Protein AF-A0A7S2EV61-F1 (afdb_monomer)

Mean predicted aligned error: 3.62 Å

Organism: Trieres chinensis (NCBI:txid1514140)

Sequence (141 aa):
EGEAEYVRGRTEAWATAVEDLARVADRSPQAAYAALQKSLQQEWQFLQRVTPGVGDAFAAVEEAIRGKFLPALFGEDEVDHHRGALAQLPVRSAGLALPDPTQTAQPNWVASTVVTGHLVGALRGRHPYTRGDHMATMSGG

Nearest PDB structures (foldseek):
  5cxg-assembly1_B  TM=2.759E-01  e=8.693E+00  Mycobacterium tuberculosis H37Rv

Solvent-accessible surface area (backbone atoms only — not comparable to full-atom values): 7317 Å² total; per-residue (Å²): 112,70,66,67,53,49,52,44,54,51,30,52,52,49,17,54,51,37,42,53,34,17,65,41,10,72,83,36,34,69,59,27,50,46,46,44,59,68,42,57,49,49,58,49,52,51,52,19,35,77,39,79,88,51,19,76,60,24,48,59,35,38,45,24,40,57,75,38,22,49,10,27,53,72,73,40,94,67,62,55,72,67,61,54,55,39,33,31,32,48,57,95,70,80,21,65,49,57,56,57,50,40,72,46,18,57,58,38,21,51,42,43,50,44,45,44,40,56,60,54,34,26,79,69,68,74,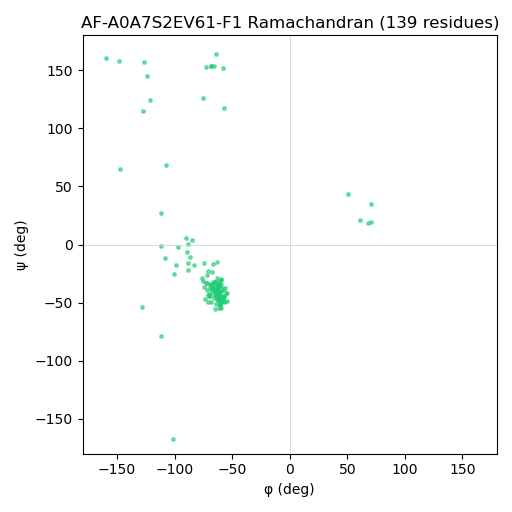44,82,81,51,71,68,62,40,51,55,39,45,71,73,80

Secondary structure (DSSP, 8-state):
-HHHHHHHHHHHHHHHHHHHHHHHHTT-HHHHHHHIIIIIHHHHHHHHHHSTT-GGGGHHHHHHIIIIIHHHHHTSS---HHHHHHHHS-GGGTS-----HHHHHHHHHHHHHHHHHHHHHHHTTSS---HHHHHHHHHT-

Structure (mmCIF, N/CA/C/O backbone):
data_AF-A0A7S2EV61-F1
#
_entry.id   AF-A0A7S2EV61-F1
#
loop_
_atom_site.group_PDB
_atom_site.id
_atom_site.type_symbol
_atom_site.label_atom_id
_atom_site.label_alt_id
_atom_site.label_comp_id
_atom_site.label_asym_id
_atom_site.label_entity_id
_atom_site.label_seq_id
_atom_site.pdbx_PDB_ins_code
_atom_site.Cartn_x
_atom_site.Cartn_y
_atom_site.Cartn_z
_atom_site.occupancy
_atom_site.B_iso_or_equiv
_atom_site.auth_seq_id
_atom_site.auth_comp_id
_atom_site.auth_asym_id
_atom_site.auth_atom_id
_atom_site.pdbx_PDB_model_num
ATOM 1 N N . GLU A 1 1 ? -6.897 -13.659 -18.691 1.00 55.91 1 GLU A N 1
ATOM 2 C CA . GLU A 1 1 ? -7.814 -13.875 -17.550 1.00 55.91 1 GLU A CA 1
ATOM 3 C C . GLU A 1 1 ? -7.083 -14.072 -16.222 1.00 55.91 1 GLU A C 1
ATOM 5 O O . GLU A 1 1 ? -7.426 -13.368 -15.285 1.00 55.91 1 GLU A O 1
ATOM 10 N N . GLY A 1 2 ? -6.024 -14.892 -16.141 1.00 88.88 2 GLY A N 1
ATOM 11 C CA . GLY A 1 2 ? -5.351 -15.181 -14.859 1.00 88.88 2 GLY A CA 1
ATOM 12 C C . GLY A 1 2 ? -4.748 -13.989 -14.093 1.00 88.88 2 GLY A C 1
ATOM 13 O O . GLY A 1 2 ? -4.785 -13.988 -12.870 1.00 88.88 2 GLY A O 1
ATOM 14 N N . GLU A 1 3 ? -4.229 -12.957 -14.769 1.00 90.31 3 GLU A N 1
ATOM 15 C CA . GLU A 1 3 ? -3.625 -11.795 -14.086 1.00 90.31 3 GLU A CA 1
ATOM 16 C C . GLU A 1 3 ? -4.662 -10.947 -13.338 1.00 90.31 3 GLU A C 1
ATOM 18 O O . GLU A 1 3 ? -4.494 -10.670 -12.154 1.00 90.31 3 GLU A O 1
ATOM 23 N N . ALA A 1 4 ? -5.761 -10.578 -14.001 1.00 92.56 4 ALA A N 1
ATOM 24 C CA . ALA A 1 4 ? -6.819 -9.771 -13.392 1.00 92.56 4 ALA A CA 1
ATOM 25 C C . ALA A 1 4 ? -7.501 -10.509 -12.228 1.00 92.56 4 ALA A C 1
ATOM 27 O O . ALA A 1 4 ? -7.798 -9.910 -11.197 1.00 92.56 4 ALA A O 1
ATOM 28 N N . GLU A 1 5 ? -7.713 -11.819 -12.375 1.00 95.75 5 GLU A N 1
ATOM 29 C CA . GLU A 1 5 ? -8.236 -12.669 -11.305 1.00 95.75 5 GLU A CA 1
ATOM 30 C C . GLU A 1 5 ? -7.268 -12.765 -10.120 1.00 95.75 5 GLU A C 1
ATOM 32 O O . GLU A 1 5 ? -7.692 -12.621 -8.974 1.00 95.75 5 GLU A O 1
ATOM 37 N N . TYR A 1 6 ? -5.970 -12.934 -10.385 1.00 96.62 6 TYR A N 1
ATOM 38 C CA . TYR A 1 6 ? -4.941 -12.946 -9.348 1.00 96.62 6 TYR A CA 1
ATOM 39 C C . TYR A 1 6 ? -4.879 -11.617 -8.586 1.00 96.62 6 TYR A C 1
ATOM 41 O O . TYR A 1 6 ? -4.876 -11.619 -7.355 1.00 96.62 6 TYR A O 1
ATOM 49 N N . VAL A 1 7 ? -4.858 -10.484 -9.299 1.00 97.50 7 VAL A N 1
ATOM 50 C CA . VAL A 1 7 ? -4.829 -9.147 -8.685 1.00 97.50 7 VAL A CA 1
ATOM 51 C C . VAL A 1 7 ? -6.047 -8.954 -7.791 1.00 97.50 7 VAL A C 1
ATOM 53 O O . VAL A 1 7 ? -5.879 -8.588 -6.632 1.00 97.50 7 VAL A O 1
ATOM 56 N N . ARG A 1 8 ? -7.247 -9.275 -8.289 1.00 96.88 8 ARG A N 1
ATOM 57 C CA . ARG A 1 8 ? -8.486 -9.193 -7.508 1.00 96.88 8 ARG A CA 1
ATOM 58 C C . ARG A 1 8 ? -8.425 -10.055 -6.244 1.00 96.88 8 ARG A C 1
ATOM 60 O O . ARG A 1 8 ? -8.683 -9.554 -5.158 1.00 96.88 8 ARG A O 1
ATOM 67 N N . GLY A 1 9 ? -8.015 -11.319 -6.359 1.00 97.94 9 GLY A N 1
ATOM 68 C CA . GLY A 1 9 ? -7.910 -12.207 -5.197 1.00 97.94 9 GLY A CA 1
ATOM 69 C C . GLY A 1 9 ? -6.902 -11.710 -4.153 1.00 97.94 9 GLY A C 1
ATOM 70 O O . GLY A 1 9 ? -7.129 -11.842 -2.950 1.00 97.94 9 GLY A O 1
ATOM 71 N N . ARG A 1 10 ? -5.795 -11.088 -4.586 1.00 98.25 10 ARG A N 1
ATOM 72 C CA . ARG A 1 10 ? -4.824 -10.466 -3.672 1.00 98.25 10 ARG A CA 1
ATOM 73 C C . ARG A 1 10 ? -5.392 -9.228 -2.982 1.00 98.25 10 ARG A C 1
ATOM 75 O O . ARG A 1 10 ? -5.197 -9.090 -1.777 1.00 98.25 10 ARG A O 1
ATOM 82 N N . THR A 1 11 ? -6.074 -8.342 -3.709 1.00 98.31 11 THR A N 1
ATOM 83 C CA . THR A 1 11 ? -6.634 -7.118 -3.119 1.00 98.31 11 THR A CA 1
ATOM 84 C C . THR A 1 11 ? -7.794 -7.403 -2.174 1.00 98.31 11 THR A C 1
ATOM 86 O O . THR A 1 11 ? -7.852 -6.790 -1.111 1.00 98.31 11 THR A O 1
ATOM 89 N N . GLU A 1 12 ? -8.633 -8.393 -2.474 1.00 98.50 12 GLU A N 1
ATOM 90 C CA . GLU A 1 12 ? -9.659 -8.898 -1.552 1.00 98.50 12 GLU A CA 1
ATOM 91 C C . GLU A 1 12 ? -9.032 -9.454 -0.263 1.00 98.50 12 GLU A C 1
ATOM 93 O O . GLU A 1 12 ? -9.427 -9.065 0.836 1.00 98.50 12 GLU A O 1
ATOM 98 N N . ALA A 1 13 ? -7.994 -10.292 -0.378 1.00 98.62 13 ALA A N 1
ATOM 99 C CA . ALA A 1 13 ? -7.303 -10.846 0.787 1.00 98.62 13 ALA A CA 1
ATOM 100 C C . ALA A 1 13 ? -6.651 -9.760 1.661 1.00 98.62 13 ALA A C 1
ATOM 102 O O . ALA A 1 13 ? -6.711 -9.831 2.889 1.00 98.62 13 ALA A O 1
ATOM 103 N N . TRP A 1 14 ? -6.045 -8.737 1.050 1.00 98.69 14 TRP A N 1
ATOM 104 C CA . TRP A 1 14 ? -5.492 -7.610 1.802 1.00 98.69 14 TRP A CA 1
ATOM 105 C C . TRP A 1 14 ? -6.578 -6.758 2.455 1.00 98.69 14 TRP A C 1
ATOM 107 O O . TRP A 1 14 ? -6.376 -6.342 3.589 1.00 98.69 14 TRP A O 1
ATOM 117 N N . ALA A 1 15 ? -7.724 -6.533 1.805 1.00 98.81 15 ALA A N 1
ATOM 118 C CA . ALA A 1 15 ? -8.840 -5.814 2.417 1.00 98.81 15 ALA A CA 1
ATOM 119 C C . ALA A 1 15 ? -9.334 -6.538 3.682 1.00 98.81 15 ALA A C 1
ATOM 121 O O . ALA A 1 15 ? -9.427 -5.925 4.744 1.00 98.81 15 ALA A O 1
ATOM 122 N N . THR A 1 16 ? -9.519 -7.863 3.616 1.00 98.75 16 THR A N 1
ATOM 123 C CA . THR A 1 16 ? -9.849 -8.677 4.800 1.00 98.75 16 THR A CA 1
ATOM 124 C C . THR A 1 16 ? -8.766 -8.592 5.878 1.00 98.75 16 THR A C 1
ATOM 126 O O . THR A 1 16 ? -9.077 -8.390 7.050 1.00 98.75 16 THR A O 1
ATOM 129 N N . ALA A 1 17 ? -7.487 -8.678 5.505 1.00 98.69 17 ALA A N 1
ATOM 130 C CA . ALA A 1 17 ? -6.391 -8.568 6.466 1.00 98.69 17 ALA A CA 1
ATOM 131 C C . ALA A 1 17 ? -6.334 -7.185 7.144 1.00 98.69 17 ALA A C 1
ATOM 133 O O . ALA A 1 17 ? -6.013 -7.096 8.328 1.00 98.69 17 ALA A O 1
ATOM 134 N N . VAL A 1 18 ? -6.667 -6.104 6.430 1.00 98.81 18 VAL A N 1
ATOM 135 C CA . VAL A 1 18 ? -6.787 -4.755 7.007 1.00 98.81 18 VAL A CA 1
ATOM 136 C C . VAL A 1 18 ? -7.911 -4.704 8.043 1.00 98.81 18 VAL A C 1
ATOM 138 O O . VAL A 1 18 ? -7.713 -4.144 9.122 1.00 98.81 18 VAL A O 1
ATOM 141 N N . GLU A 1 19 ? -9.063 -5.315 7.764 1.00 98.69 19 GLU A N 1
ATOM 142 C CA . GLU A 1 19 ? -10.158 -5.415 8.738 1.00 98.69 19 GLU A CA 1
ATOM 143 C C . GLU A 1 19 ? -9.763 -6.229 9.977 1.00 98.69 19 GLU A C 1
ATOM 145 O O . GLU A 1 19 ? -10.089 -5.850 11.104 1.00 98.69 19 GLU A O 1
ATOM 150 N N . ASP A 1 20 ? -9.022 -7.323 9.801 1.00 98.62 20 ASP A N 1
ATOM 151 C CA . ASP A 1 20 ? -8.504 -8.106 10.923 1.00 98.62 20 ASP A CA 1
ATOM 152 C C . ASP A 1 20 ? -7.516 -7.286 11.767 1.00 98.62 20 ASP A C 1
ATOM 154 O O . ASP A 1 20 ? -7.591 -7.300 12.999 1.00 98.62 20 ASP A O 1
ATOM 158 N N . LEU A 1 21 ? -6.638 -6.500 11.132 1.00 98.62 21 LEU A N 1
ATOM 159 C CA . LEU A 1 21 ? -5.756 -5.570 11.838 1.00 98.62 21 LEU A CA 1
ATOM 160 C C . LEU A 1 21 ? -6.531 -4.457 12.555 1.00 98.62 21 LEU A C 1
ATOM 162 O O . LEU A 1 21 ? -6.108 -4.039 13.632 1.00 98.62 21 LEU A O 1
ATOM 166 N N . ALA A 1 22 ? -7.676 -4.018 12.028 1.00 98.38 22 ALA A N 1
ATOM 167 C CA . ALA A 1 22 ? -8.544 -3.064 12.717 1.00 98.38 22 ALA A CA 1
ATOM 168 C C . ALA A 1 22 ? -9.049 -3.640 14.051 1.00 98.38 22 ALA A C 1
ATOM 170 O O . ALA A 1 22 ? -9.015 -2.960 15.072 1.00 98.38 22 ALA A O 1
ATOM 171 N N . ARG A 1 23 ? -9.414 -4.930 14.093 1.00 98.19 23 ARG A N 1
ATOM 172 C CA . ARG A 1 23 ? -9.807 -5.603 15.349 1.00 98.19 23 ARG A CA 1
ATOM 173 C C . ARG A 1 23 ? -8.652 -5.706 16.348 1.00 98.19 23 ARG A C 1
ATOM 175 O O . ARG A 1 23 ? -8.876 -5.669 17.554 1.00 98.19 23 ARG A O 1
ATOM 182 N N . VAL A 1 24 ? -7.416 -5.845 15.864 1.00 98.19 24 VAL A N 1
ATOM 183 C CA . VAL A 1 24 ? -6.212 -5.849 16.716 1.00 98.19 24 VAL A CA 1
ATOM 184 C C . VAL A 1 24 ? -5.919 -4.454 17.271 1.00 98.19 24 VAL A C 1
ATOM 186 O O . VAL A 1 24 ? -5.422 -4.337 18.395 1.00 98.19 24 VAL A O 1
ATOM 189 N N . ALA A 1 25 ? -6.234 -3.402 16.510 1.00 97.81 25 ALA A N 1
ATOM 190 C CA . ALA A 1 25 ? -5.917 -2.025 16.866 1.00 97.81 25 ALA A CA 1
ATOM 191 C C . ALA A 1 25 ? -6.557 -1.577 18.192 1.00 97.81 25 ALA A C 1
ATOM 193 O O . ALA A 1 25 ? -5.916 -0.833 18.924 1.00 97.81 25 ALA A O 1
ATOM 194 N N . ASP A 1 26 ? -7.723 -2.122 18.557 1.00 92.06 26 ASP A N 1
ATOM 195 C CA . ASP A 1 26 ? -8.403 -1.869 19.840 1.00 92.06 26 ASP A CA 1
ATOM 196 C C . ASP A 1 26 ? -7.507 -2.164 21.061 1.00 92.06 26 ASP A C 1
ATOM 198 O O . ASP A 1 26 ? -7.434 -1.400 22.021 1.00 92.06 26 ASP A O 1
ATOM 202 N N . ARG A 1 27 ? -6.748 -3.266 21.012 1.00 96.19 27 ARG A N 1
ATOM 203 C CA . ARG A 1 27 ? -5.879 -3.696 22.125 1.00 96.19 27 ARG A CA 1
ATOM 204 C C . ARG A 1 27 ? -4.416 -3.349 21.920 1.00 96.19 27 ARG A C 1
ATOM 206 O O . ARG A 1 27 ? -3.635 -3.331 22.870 1.00 96.19 27 ARG A O 1
ATOM 213 N N . SER A 1 28 ? -3.989 -3.204 20.673 1.00 97.75 28 SER A N 1
ATOM 214 C CA . SER A 1 28 ? -2.579 -3.063 20.313 1.00 97.75 28 SER A CA 1
ATOM 215 C C . SER A 1 28 ? -2.425 -2.169 19.079 1.00 97.75 28 SER A C 1
ATOM 217 O O . SER A 1 28 ? -1.942 -2.631 18.041 1.00 97.75 28 SER A O 1
ATOM 219 N N . PRO A 1 29 ? -2.784 -0.874 19.185 1.00 97.50 29 PRO A N 1
ATOM 220 C CA . PRO A 1 29 ? -2.854 0.038 18.040 1.00 97.50 29 PRO A CA 1
ATOM 221 C C . PRO A 1 29 ? -1.506 0.182 17.327 1.00 97.50 29 PRO A C 1
ATOM 223 O O . PRO A 1 29 ? -1.431 0.134 16.103 1.00 97.50 29 PRO A O 1
ATOM 226 N N . GLN A 1 30 ? -0.408 0.256 18.084 1.00 97.56 30 GLN A N 1
ATOM 227 C CA . GLN A 1 30 ? 0.939 0.352 17.512 1.00 97.56 30 GLN A CA 1
ATOM 228 C C . GLN A 1 30 ? 1.362 -0.915 16.756 1.00 97.56 30 GLN A C 1
ATOM 230 O O . GLN A 1 30 ? 2.009 -0.820 15.715 1.00 97.56 30 GLN A O 1
ATOM 235 N N . ALA A 1 31 ? 0.983 -2.099 17.248 1.00 98.25 31 ALA A N 1
ATOM 236 C CA . ALA A 1 31 ? 1.290 -3.357 16.570 1.00 98.25 31 ALA A CA 1
ATOM 237 C C . ALA A 1 31 ? 0.477 -3.498 15.276 1.00 98.25 31 ALA A C 1
ATOM 239 O O . ALA A 1 31 ? 1.034 -3.866 14.245 1.00 98.25 31 ALA A O 1
ATOM 240 N N . ALA A 1 32 ? -0.810 -3.140 15.315 1.00 98.56 32 ALA A N 1
ATOM 241 C CA . ALA A 1 32 ? -1.680 -3.130 14.143 1.00 98.56 32 ALA A CA 1
ATOM 242 C C . ALA A 1 32 ? -1.179 -2.146 13.070 1.00 98.56 32 ALA A C 1
ATOM 244 O O . ALA A 1 32 ? -1.052 -2.512 11.902 1.00 98.56 32 ALA A O 1
ATOM 245 N N . TYR A 1 33 ? -0.799 -0.929 13.477 1.00 98.31 33 TYR A N 1
ATOM 246 C CA . TYR A 1 33 ? -0.173 0.068 12.604 1.00 98.31 33 TYR A CA 1
ATOM 247 C C . TYR A 1 33 ? 1.122 -0.443 11.965 1.00 98.31 33 TYR A C 1
ATOM 249 O O . TYR A 1 33 ? 1.287 -0.360 10.746 1.00 98.31 33 TYR A O 1
ATOM 257 N N . ALA A 1 34 ? 2.024 -1.024 12.760 1.00 98.06 34 ALA A N 1
ATOM 258 C CA . ALA A 1 34 ? 3.265 -1.586 12.242 1.00 98.06 34 ALA A CA 1
ATOM 259 C C . ALA A 1 34 ? 3.006 -2.739 11.259 1.00 98.06 34 ALA A C 1
ATOM 261 O O . ALA A 1 34 ? 3.644 -2.787 10.209 1.00 98.06 34 ALA A O 1
ATOM 262 N N . ALA A 1 35 ? 2.057 -3.633 11.554 1.00 98.38 35 ALA A N 1
ATOM 263 C CA . ALA A 1 35 ? 1.692 -4.739 10.671 1.00 98.38 35 ALA A CA 1
ATOM 264 C C . ALA A 1 35 ? 1.141 -4.242 9.325 1.00 98.38 35 ALA A C 1
ATOM 266 O O . ALA A 1 35 ? 1.575 -4.715 8.272 1.00 98.38 35 ALA A O 1
ATOM 267 N N . LEU A 1 36 ? 0.263 -3.235 9.342 1.00 98.31 36 LEU A N 1
ATOM 268 C CA . LEU A 1 36 ? -0.258 -2.620 8.124 1.00 98.31 36 LEU A CA 1
ATOM 269 C C . LEU A 1 36 ? 0.871 -1.992 7.295 1.00 98.31 36 LEU A C 1
ATOM 271 O O . LEU A 1 36 ? 1.060 -2.328 6.126 1.00 98.31 36 LEU A O 1
ATOM 275 N N . GLN A 1 37 ? 1.656 -1.109 7.914 1.00 97.06 37 GLN A N 1
ATOM 276 C CA . GLN A 1 37 ? 2.635 -0.276 7.216 1.00 97.06 37 GLN A CA 1
ATOM 277 C C . GLN A 1 37 ? 3.887 -1.051 6.766 1.00 97.06 37 GLN A C 1
ATOM 279 O O . GLN A 1 37 ? 4.484 -0.753 5.724 1.00 97.06 37 GLN A O 1
ATOM 284 N N . LYS A 1 38 ? 4.345 -2.014 7.576 1.00 96.38 38 LYS A N 1
ATOM 285 C CA . LYS A 1 38 ? 5.603 -2.744 7.352 1.00 96.38 38 LYS A CA 1
ATOM 286 C C . LYS A 1 38 ? 5.414 -4.105 6.687 1.00 96.38 38 LYS A C 1
ATOM 288 O O . LYS A 1 38 ? 6.393 -4.605 6.144 1.00 96.38 38 LYS A O 1
ATOM 293 N N . SER A 1 39 ? 4.204 -4.672 6.691 1.00 97.88 39 SER A N 1
ATOM 294 C CA . SER A 1 39 ? 3.901 -5.940 6.014 1.00 97.88 39 SER A CA 1
ATOM 295 C C . SER A 1 39 ? 2.976 -5.718 4.824 1.00 97.88 39 SER A C 1
ATOM 297 O O . SER A 1 39 ? 3.461 -5.643 3.696 1.00 97.88 39 SER A O 1
ATOM 299 N N . LEU A 1 40 ? 1.670 -5.542 5.059 1.00 98.25 40 LEU A N 1
ATOM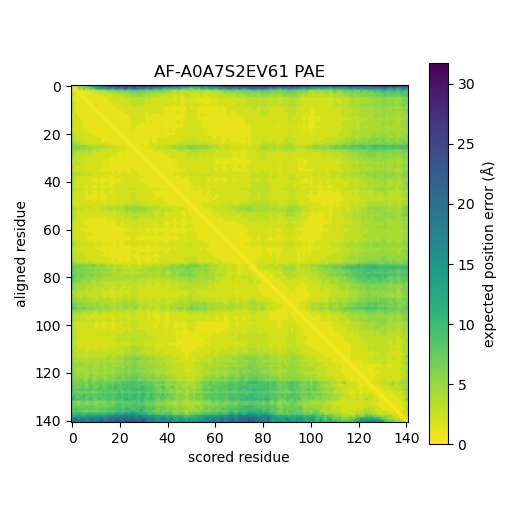 300 C CA . LEU A 1 40 ? 0.667 -5.544 3.986 1.00 98.25 40 LEU A CA 1
ATOM 301 C C . LEU A 1 40 ? 0.969 -4.476 2.928 1.00 98.25 40 LEU A C 1
ATOM 303 O O . LEU A 1 40 ? 0.996 -4.767 1.731 1.00 98.25 40 LEU A O 1
ATOM 307 N N . GLN A 1 41 ? 1.329 -3.269 3.377 1.00 98.06 41 GLN A N 1
ATOM 308 C CA . GLN A 1 41 ? 1.698 -2.179 2.484 1.00 98.06 41 GLN A CA 1
ATOM 309 C C . GLN A 1 41 ? 2.920 -2.479 1.619 1.00 98.06 41 GLN A C 1
ATOM 311 O O . GLN A 1 41 ? 2.962 -2.074 0.459 1.00 98.06 41 GLN A O 1
ATOM 316 N N . GLN A 1 42 ? 3.904 -3.214 2.132 1.00 97.62 42 GLN A N 1
ATOM 317 C CA . GLN A 1 42 ? 5.077 -3.587 1.341 1.00 97.62 42 GLN A CA 1
ATOM 318 C C . GLN A 1 42 ? 4.729 -4.644 0.290 1.00 97.62 42 GLN A C 1
ATOM 320 O O . GLN A 1 42 ? 5.187 -4.550 -0.852 1.00 97.62 42 GLN A O 1
ATOM 325 N N . GLU A 1 43 ? 3.876 -5.607 0.646 1.00 97.94 43 GLU A N 1
ATOM 326 C CA . GLU A 1 43 ? 3.416 -6.646 -0.275 1.00 97.94 43 GLU A CA 1
ATOM 327 C C . GLU A 1 43 ? 2.637 -6.064 -1.457 1.00 97.94 43 GLU A C 1
ATOM 329 O O . GLU A 1 43 ? 2.916 -6.406 -2.609 1.00 97.94 43 GLU A O 1
ATOM 334 N N . TRP A 1 44 ? 1.679 -5.165 -1.214 1.00 97.56 44 TRP A N 1
ATOM 335 C CA . TRP A 1 44 ? 0.923 -4.605 -2.330 1.00 97.56 44 TRP A CA 1
ATOM 336 C C . TRP A 1 44 ? 1.695 -3.568 -3.130 1.00 97.56 44 TRP A C 1
ATOM 338 O O . TRP A 1 44 ? 1.523 -3.496 -4.345 1.00 97.56 44 TRP A O 1
ATOM 348 N N . GLN A 1 45 ? 2.600 -2.808 -2.506 1.00 97.75 45 GLN A N 1
ATOM 349 C CA . GLN A 1 45 ? 3.485 -1.918 -3.257 1.00 97.75 45 GLN A CA 1
ATOM 350 C C . GLN A 1 45 ? 4.380 -2.702 -4.217 1.00 97.75 45 GLN A C 1
ATOM 352 O O . GLN A 1 45 ? 4.678 -2.215 -5.305 1.00 97.75 45 GLN A O 1
ATOM 357 N N . PHE A 1 46 ? 4.798 -3.919 -3.855 1.00 97.62 46 PHE A N 1
ATOM 358 C CA . PHE A 1 46 ? 5.480 -4.799 -4.800 1.00 97.62 46 PHE A CA 1
ATOM 359 C C . PHE A 1 46 ? 4.589 -5.108 -6.010 1.00 97.62 46 PHE A C 1
ATOM 361 O O . PHE A 1 46 ? 5.026 -4.894 -7.139 1.00 97.62 46 PHE A O 1
ATOM 368 N N . LEU A 1 47 ? 3.335 -5.526 -5.789 1.00 98.00 47 LEU A N 1
ATOM 369 C CA . LEU A 1 47 ? 2.394 -5.819 -6.878 1.00 98.00 47 LEU A CA 1
ATOM 370 C C . LEU A 1 47 ? 2.185 -4.607 -7.800 1.00 98.00 47 LEU A C 1
ATOM 372 O O . LEU A 1 47 ? 2.243 -4.741 -9.022 1.00 98.00 47 LEU A O 1
ATOM 376 N N . GLN A 1 48 ? 2.010 -3.422 -7.215 1.00 98.12 48 GLN A N 1
ATOM 377 C CA . GLN A 1 48 ? 1.866 -2.161 -7.945 1.00 98.12 48 GLN A CA 1
ATOM 378 C C . GLN A 1 48 ? 3.103 -1.813 -8.785 1.00 98.12 48 GLN A C 1
ATOM 380 O O . GLN A 1 48 ? 2.974 -1.282 -9.881 1.00 98.12 48 GLN A O 1
ATOM 385 N N . ARG A 1 49 ? 4.318 -2.126 -8.314 1.00 97.69 49 ARG A N 1
ATOM 386 C CA . ARG A 1 49 ? 5.562 -1.862 -9.065 1.00 97.69 49 ARG A CA 1
ATOM 387 C C . ARG A 1 49 ? 5.744 -2.760 -10.284 1.00 97.69 49 ARG A C 1
ATOM 389 O O . ARG A 1 49 ? 6.512 -2.396 -11.175 1.00 97.69 49 ARG A O 1
ATOM 396 N N . VAL A 1 50 ? 5.093 -3.922 -10.312 1.00 96.25 50 VAL A N 1
ATOM 397 C CA . VAL A 1 50 ? 5.249 -4.916 -11.389 1.00 96.25 50 VAL A CA 1
ATOM 398 C C . VAL A 1 50 ? 4.032 -5.017 -12.307 1.00 96.25 50 VAL A C 1
ATOM 400 O O . VAL A 1 50 ? 4.152 -5.602 -13.379 1.00 96.25 50 VAL A O 1
ATOM 403 N N . THR A 1 51 ? 2.898 -4.415 -11.932 1.00 96.19 51 THR A N 1
ATOM 404 C CA . THR A 1 51 ? 1.629 -4.541 -12.666 1.00 96.19 51 THR A CA 1
ATOM 405 C C . THR A 1 51 ? 1.043 -3.159 -12.979 1.00 96.19 51 THR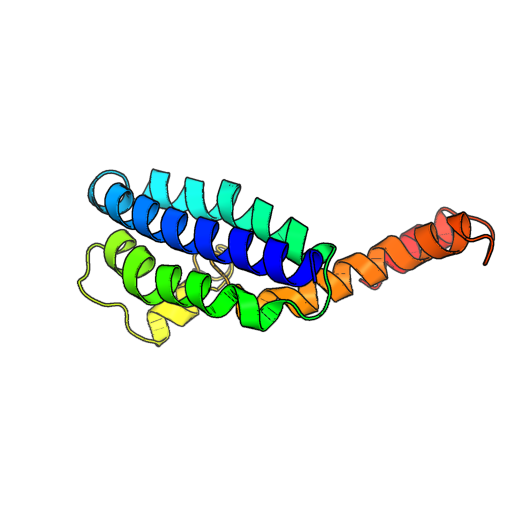 A C 1
ATOM 407 O O . THR A 1 51 ? 0.698 -2.429 -12.048 1.00 96.19 51 THR A O 1
ATOM 410 N N . PRO A 1 52 ? 0.930 -2.755 -14.258 1.00 96.19 52 PRO A N 1
ATOM 411 C CA . PRO A 1 52 ? 0.341 -1.470 -14.630 1.00 96.19 52 PRO A CA 1
ATOM 412 C C . PRO A 1 52 ? -1.179 -1.457 -14.444 1.00 96.19 52 PRO A C 1
ATOM 414 O O . PRO A 1 52 ? -1.839 -2.480 -14.591 1.00 96.19 52 PRO A O 1
ATOM 417 N N . GLY A 1 53 ? -1.753 -0.274 -14.205 1.00 95.88 53 GLY A N 1
ATOM 418 C CA . GLY A 1 53 ? -3.205 -0.069 -14.311 1.00 95.88 53 GLY A CA 1
ATOM 419 C C . GLY A 1 53 ? -4.054 -0.788 -13.256 1.00 95.88 53 GLY A C 1
ATOM 420 O O . GLY A 1 53 ? -5.250 -0.954 -13.452 1.00 95.88 53 GLY A O 1
ATOM 421 N N . VAL A 1 54 ? -3.459 -1.205 -12.136 1.00 97.06 54 VAL A N 1
ATOM 422 C CA . VAL A 1 54 ? -4.157 -1.954 -11.0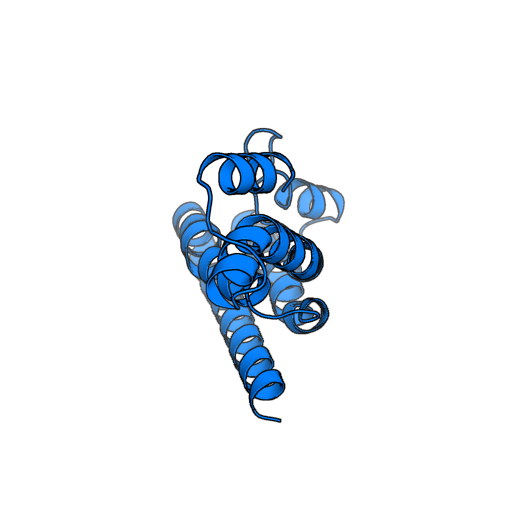74 1.00 97.06 54 VAL A CA 1
ATOM 423 C C . VAL A 1 54 ? -4.793 -1.074 -9.994 1.00 97.06 54 VAL A C 1
ATOM 425 O O . VAL A 1 54 ? -5.287 -1.609 -9.009 1.00 97.06 54 VAL A O 1
ATOM 428 N N . GLY A 1 55 ? -4.776 0.255 -10.139 1.00 97.06 55 GLY A N 1
ATOM 429 C CA . GLY A 1 55 ? -5.236 1.198 -9.106 1.00 97.06 55 GLY A CA 1
ATOM 430 C C . GLY A 1 55 ? -6.662 0.926 -8.623 1.00 97.06 55 GLY A C 1
ATOM 431 O O . GLY A 1 55 ? -6.881 0.779 -7.423 1.00 97.06 55 GLY A O 1
ATOM 432 N N . ASP A 1 56 ? -7.602 0.748 -9.550 1.00 97.56 56 ASP A N 1
ATOM 433 C CA . ASP A 1 56 ? -9.019 0.524 -9.226 1.00 97.56 56 ASP A CA 1
ATOM 434 C C . ASP A 1 56 ? -9.251 -0.771 -8.431 1.00 97.56 56 ASP A C 1
ATOM 436 O O . ASP A 1 56 ? -10.161 -0.849 -7.606 1.00 97.56 56 ASP A O 1
ATOM 440 N N . ALA A 1 57 ? -8.392 -1.782 -8.607 1.00 97.81 57 ALA A N 1
ATOM 441 C CA . ALA A 1 57 ? -8.497 -3.043 -7.874 1.00 97.81 57 ALA A CA 1
ATOM 442 C C . ALA A 1 57 ? -8.232 -2.884 -6.364 1.00 97.81 57 ALA A C 1
ATOM 444 O O . ALA A 1 57 ? -8.587 -3.771 -5.588 1.00 97.81 57 ALA A O 1
ATOM 445 N N . PHE A 1 58 ? -7.626 -1.768 -5.939 1.00 98.44 58 PHE A N 1
ATOM 446 C CA . PHE A 1 58 ? -7.328 -1.463 -4.538 1.00 98.44 58 PHE A CA 1
ATOM 447 C C . PHE A 1 58 ? -8.455 -0.737 -3.795 1.00 98.44 58 PHE A C 1
ATOM 449 O O . PHE A 1 58 ? -8.292 -0.468 -2.606 1.00 98.44 58 PHE A O 1
ATOM 456 N N . ALA A 1 59 ? -9.592 -0.452 -4.439 1.00 98.44 59 ALA A N 1
ATOM 457 C CA . ALA A 1 59 ? -10.694 0.287 -3.816 1.00 98.44 59 ALA A CA 1
ATOM 458 C C . ALA A 1 59 ? -11.172 -0.349 -2.496 1.00 98.44 59 ALA A C 1
ATOM 460 O O . ALA A 1 59 ? -11.350 0.349 -1.505 1.00 98.44 59 ALA A O 1
ATOM 461 N N . ALA A 1 60 ? -11.289 -1.680 -2.440 1.00 98.44 60 ALA A N 1
ATOM 462 C CA . ALA A 1 60 ? -11.680 -2.382 -1.213 1.00 98.44 60 ALA A CA 1
ATOM 463 C C . ALA A 1 60 ? -10.635 -2.258 -0.087 1.00 98.44 60 ALA A C 1
ATOM 465 O O . ALA A 1 60 ? -10.990 -2.211 1.087 1.00 98.44 60 ALA A O 1
ATOM 466 N N . VAL A 1 61 ? -9.345 -2.187 -0.434 1.00 98.69 61 VAL A N 1
ATOM 467 C CA . VAL A 1 61 ? -8.264 -1.990 0.544 1.00 98.69 61 VAL A CA 1
ATOM 468 C C . VAL A 1 61 ? -8.308 -0.564 1.093 1.00 98.69 61 VAL A C 1
ATOM 470 O O . VAL A 1 61 ? -8.169 -0.375 2.297 1.00 98.69 61 VAL A O 1
ATOM 473 N N . GLU A 1 62 ? -8.518 0.433 0.229 1.00 98.44 62 GLU A N 1
ATOM 474 C CA . GLU A 1 62 ? -8.678 1.836 0.635 1.00 98.44 62 GLU A CA 1
ATOM 475 C C . GLU A 1 62 ? -9.870 2.007 1.578 1.00 98.44 62 GLU A C 1
ATOM 477 O O . GLU A 1 62 ? -9.706 2.561 2.666 1.00 98.44 62 GLU A O 1
ATOM 482 N N . GLU A 1 63 ? -11.015 1.425 1.221 1.00 98.25 63 GLU A N 1
ATOM 483 C CA . GLU A 1 63 ? -12.227 1.467 2.036 1.00 98.25 63 GLU A CA 1
ATOM 484 C C . GLU A 1 63 ? -12.025 0.765 3.387 1.00 98.25 63 GLU A C 1
ATOM 486 O O . GLU A 1 63 ? -12.410 1.297 4.426 1.00 98.25 63 GLU A O 1
ATOM 491 N N . ALA A 1 64 ? -11.350 -0.389 3.423 1.00 98.56 64 ALA A N 1
ATOM 492 C CA . ALA A 1 64 ? -11.022 -1.059 4.682 1.00 98.56 64 ALA A CA 1
ATOM 493 C C . ALA A 1 64 ? -10.084 -0.208 5.558 1.00 98.56 64 ALA A C 1
ATOM 495 O O . ALA A 1 64 ? -10.265 -0.131 6.779 1.00 98.56 64 ALA A O 1
ATOM 496 N N . ILE A 1 65 ? -9.100 0.476 4.958 1.00 98.38 65 ILE A N 1
ATOM 497 C CA . ILE A 1 65 ? -8.202 1.375 5.692 1.00 98.38 65 ILE A CA 1
ATOM 498 C C . ILE A 1 65 ? -8.998 2.551 6.269 1.00 98.38 65 ILE A C 1
ATOM 500 O O . ILE A 1 65 ? -8.902 2.832 7.465 1.00 98.38 65 ILE A O 1
ATOM 504 N N . ARG A 1 66 ? -9.794 3.231 5.439 1.00 97.69 66 ARG A N 1
ATOM 505 C CA . ARG A 1 66 ? -10.510 4.455 5.815 1.00 97.69 66 ARG A CA 1
ATOM 506 C C . ARG A 1 66 ? -11.690 4.190 6.741 1.00 97.69 66 ARG A C 1
ATOM 508 O O . ARG A 1 66 ? -11.841 4.885 7.739 1.00 97.69 66 ARG A O 1
ATOM 515 N N . GLY A 1 67 ? -12.515 3.205 6.409 1.00 97.25 67 GLY A N 1
ATOM 516 C CA . GLY A 1 67 ? -13.785 2.935 7.075 1.00 97.25 67 GLY A CA 1
ATOM 517 C C . GLY A 1 67 ? -13.689 2.004 8.281 1.00 97.25 67 GLY A C 1
ATOM 518 O O . GLY A 1 67 ? -14.638 1.940 9.062 1.00 97.25 67 GLY A O 1
ATOM 519 N N . LYS A 1 68 ? -12.583 1.262 8.452 1.00 98.00 68 LYS A N 1
ATOM 520 C CA . LYS A 1 68 ? -12.416 0.305 9.565 1.00 98.00 68 LYS A CA 1
ATOM 521 C C . LYS A 1 68 ? -11.124 0.516 10.335 1.00 98.00 68 LYS A C 1
ATOM 523 O O . LYS A 1 68 ? -11.159 0.674 11.552 1.00 98.00 68 LYS A O 1
ATOM 528 N N . PHE A 1 69 ? -9.990 0.523 9.642 1.00 98.44 69 PHE A N 1
ATOM 529 C CA . PHE A 1 69 ? -8.691 0.537 10.304 1.00 98.44 69 PHE A CA 1
ATOM 530 C C . PHE A 1 69 ? -8.372 1.868 10.985 1.00 98.44 69 PHE A C 1
ATOM 532 O O . PHE A 1 69 ? -7.991 1.859 12.150 1.00 98.44 69 PHE A O 1
ATOM 539 N N . LEU A 1 70 ? -8.524 3.005 10.297 1.00 98.06 70 LEU A N 1
ATOM 540 C CA . LEU A 1 70 ? -8.241 4.321 10.878 1.00 98.06 70 LEU A CA 1
ATOM 541 C C . LEU A 1 70 ? -9.141 4.648 12.086 1.00 98.06 70 LEU A C 1
ATOM 543 O O . LEU A 1 70 ? -8.578 5.049 13.106 1.00 98.06 70 LEU A O 1
ATOM 547 N N . PRO A 1 71 ? -10.475 4.433 12.042 1.00 98.00 71 PRO A N 1
ATOM 548 C CA . PRO A 1 71 ? -11.328 4.594 13.221 1.00 98.00 71 PRO A CA 1
ATOM 549 C C . PRO A 1 71 ? -10.857 3.734 14.397 1.00 98.00 71 PRO A C 1
ATOM 551 O O . PRO A 1 71 ? -10.597 4.252 15.483 1.00 98.00 71 PRO A O 1
ATOM 554 N N . ALA A 1 72 ? -10.613 2.440 14.159 1.00 98.12 72 ALA A N 1
ATOM 555 C CA . ALA A 1 72 ? -10.142 1.530 15.200 1.00 98.12 72 ALA A CA 1
ATOM 556 C C . ALA A 1 72 ? -8.762 1.920 15.755 1.00 98.12 72 ALA A C 1
ATOM 558 O O . ALA A 1 72 ? -8.519 1.808 16.954 1.00 98.12 72 ALA A O 1
ATOM 559 N N . LEU A 1 73 ? -7.860 2.412 14.903 1.00 97.88 73 LEU A N 1
ATOM 560 C CA . LEU A 1 73 ? -6.537 2.880 15.309 1.00 97.88 73 LEU A CA 1
ATOM 561 C C . LEU A 1 73 ? -6.611 4.131 16.194 1.00 97.88 73 LEU A C 1
ATOM 563 O O . LEU A 1 73 ? -5.782 4.289 17.090 1.00 97.88 73 LEU A O 1
ATOM 567 N N . PHE A 1 74 ? -7.571 5.020 15.935 1.00 96.56 74 PHE A N 1
ATOM 568 C CA . PHE A 1 74 ? -7.782 6.236 16.722 1.00 96.56 74 PHE A CA 1
ATOM 569 C C . PHE A 1 74 ? -8.681 6.022 17.942 1.00 96.56 74 PHE A C 1
ATOM 571 O O . PHE A 1 74 ? -8.720 6.894 18.807 1.00 96.56 74 PHE A O 1
ATOM 578 N N . GLY A 1 75 ? -9.336 4.863 18.052 1.00 96.62 75 GLY A N 1
ATOM 579 C CA . GLY A 1 75 ? -10.289 4.577 19.123 1.00 96.62 75 GLY A CA 1
ATOM 580 C C . GLY A 1 75 ? -11.583 5.380 18.976 1.00 96.62 75 GLY A C 1
ATOM 581 O O . GLY A 1 75 ? -12.151 5.816 19.974 1.00 96.62 75 GLY A O 1
ATOM 582 N N . GLU A 1 76 ? -12.012 5.618 17.738 1.00 95.69 76 GLU A N 1
ATOM 583 C CA . GLU A 1 76 ? -13.172 6.435 17.379 1.00 95.69 76 GLU A CA 1
ATOM 584 C C . GLU A 1 76 ? -14.121 5.644 16.469 1.00 95.69 76 GLU A C 1
ATOM 586 O O . GLU A 1 76 ? -13.704 4.705 15.790 1.00 95.69 76 GLU A O 1
ATOM 591 N N . ASP A 1 77 ? -15.398 6.034 16.432 1.00 92.88 77 ASP A N 1
ATOM 592 C CA . ASP A 1 77 ? -16.401 5.383 15.577 1.00 92.88 77 ASP A CA 1
ATOM 593 C C . ASP A 1 77 ? -16.203 5.720 14.090 1.00 92.88 77 ASP A C 1
ATOM 595 O O . ASP A 1 77 ? -16.459 4.895 13.211 1.00 92.88 77 ASP A O 1
ATOM 599 N N . GLU A 1 78 ? -15.722 6.930 13.801 1.00 93.94 78 GLU A N 1
ATOM 600 C CA . GLU A 1 78 ? -15.472 7.422 12.451 1.00 93.94 78 GLU A CA 1
ATOM 601 C C . GLU A 1 78 ? -14.297 8.402 12.420 1.00 93.94 78 GLU A C 1
ATOM 603 O O . GLU A 1 78 ? -13.953 9.024 13.422 1.00 93.94 78 GLU A O 1
ATOM 608 N N . VAL A 1 79 ? -13.688 8.552 11.242 1.00 95.62 79 VAL A N 1
ATOM 609 C CA . VAL A 1 79 ? -12.596 9.499 11.003 1.00 95.62 79 VAL A CA 1
ATOM 610 C C . VAL A 1 79 ? -13.016 10.454 9.902 1.00 95.62 79 VAL A C 1
ATOM 612 O O . VAL A 1 79 ? -13.351 10.032 8.795 1.00 95.62 79 VAL A O 1
ATOM 615 N N . ASP A 1 80 ? -12.973 11.751 10.197 1.00 95.25 80 ASP A N 1
ATOM 616 C CA . ASP A 1 80 ? -13.305 12.774 9.216 1.00 95.25 80 ASP A CA 1
ATOM 617 C C . ASP A 1 80 ? -12.324 12.792 8.026 1.00 95.25 80 ASP A C 1
ATOM 619 O O . ASP A 1 80 ? -11.205 12.267 8.063 1.00 95.25 80 ASP 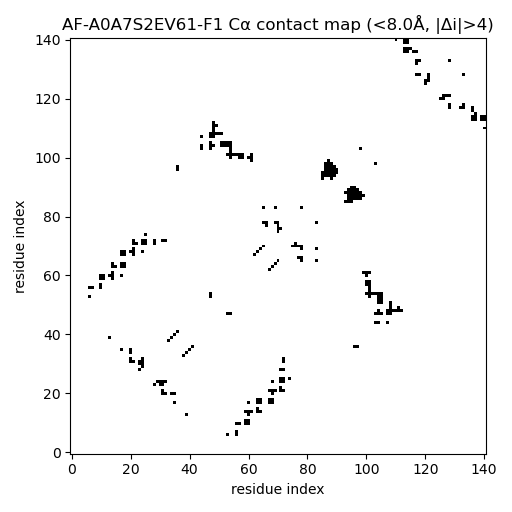A O 1
ATOM 623 N N . HIS A 1 81 ? -12.742 13.456 6.949 1.00 93.00 81 HIS A N 1
ATOM 624 C CA . HIS A 1 81 ? -11.960 13.548 5.720 1.00 93.00 81 HIS A CA 1
ATOM 625 C C . HIS A 1 81 ? -10.560 14.160 5.921 1.00 93.00 81 HIS A C 1
ATOM 627 O O . HIS A 1 81 ? -9.596 13.700 5.307 1.00 93.00 81 HIS A O 1
ATOM 633 N N . HIS A 1 82 ? -10.424 15.180 6.773 1.00 94.75 82 HIS A N 1
ATOM 634 C CA . HIS A 1 82 ? -9.154 15.871 6.991 1.00 94.75 82 HIS A CA 1
ATOM 635 C C . HIS A 1 82 ? -8.157 14.982 7.732 1.00 94.75 82 HIS A C 1
ATOM 637 O O . HIS A 1 82 ? -6.996 14.891 7.331 1.00 94.75 82 HIS A O 1
ATOM 643 N N . ARG A 1 83 ? -8.601 14.282 8.778 1.00 94.38 83 ARG A N 1
ATOM 644 C CA . ARG A 1 83 ? -7.771 13.324 9.518 1.00 94.38 83 ARG A CA 1
ATOM 645 C C . ARG A 1 83 ? -7.411 12.113 8.666 1.00 94.38 83 ARG A C 1
ATOM 647 O O . ARG A 1 83 ? -6.262 11.673 8.706 1.00 94.38 83 ARG A O 1
ATOM 654 N N . GLY A 1 84 ? -8.341 11.638 7.837 1.00 95.38 84 GLY A N 1
ATOM 655 C CA . GLY A 1 84 ? -8.060 10.624 6.823 1.00 95.38 84 GLY A CA 1
ATOM 656 C C . GLY A 1 84 ? -6.959 11.068 5.854 1.00 95.38 84 GLY A C 1
ATOM 657 O O . GLY A 1 84 ? -6.013 10.321 5.614 1.00 95.38 84 GLY A O 1
ATOM 658 N N . ALA A 1 85 ? -7.015 12.309 5.361 1.00 95.69 85 ALA A N 1
ATOM 659 C CA . ALA A 1 85 ? -5.982 12.867 4.487 1.00 95.69 85 ALA A CA 1
ATOM 660 C C . ALA A 1 85 ? -4.622 13.026 5.197 1.00 95.69 85 ALA A C 1
ATOM 662 O O . ALA A 1 85 ? -3.582 12.726 4.612 1.00 95.69 85 ALA A O 1
ATOM 663 N N . LEU A 1 86 ? -4.607 13.440 6.470 1.00 96.75 86 LEU A N 1
ATOM 664 C CA . LEU A 1 86 ? -3.376 13.530 7.266 1.00 96.75 86 LEU A CA 1
ATOM 665 C C . LEU A 1 86 ? -2.711 12.161 7.461 1.00 96.75 86 LEU A C 1
ATOM 667 O O . LEU A 1 86 ? -1.486 12.064 7.380 1.00 96.75 86 LEU A O 1
ATOM 671 N N . ALA A 1 87 ? -3.488 11.090 7.655 1.00 96.75 87 ALA A N 1
ATOM 672 C CA . ALA A 1 87 ? -2.952 9.735 7.803 1.00 96.75 87 ALA A CA 1
ATOM 673 C C . ALA A 1 87 ? -2.136 9.276 6.575 1.00 96.75 87 ALA A C 1
ATOM 675 O O . ALA A 1 87 ? -1.159 8.534 6.717 1.00 96.75 87 ALA A O 1
ATOM 676 N N . GLN A 1 88 ? -2.472 9.778 5.384 1.00 97.38 88 GLN A N 1
ATOM 677 C CA . GLN A 1 88 ? -1.756 9.471 4.143 1.00 97.38 88 GLN A CA 1
ATOM 678 C C . GLN A 1 88 ? -0.370 10.121 4.069 1.00 97.38 88 GLN A C 1
ATOM 680 O O . GLN A 1 88 ? 0.520 9.611 3.383 1.00 97.38 88 GLN A O 1
ATOM 685 N N . LEU A 1 89 ? -0.161 11.240 4.770 1.00 97.38 89 LEU A N 1
ATOM 686 C CA . LEU A 1 89 ? 1.087 11.992 4.702 1.00 97.38 89 LEU A CA 1
ATOM 687 C C . LEU A 1 89 ? 2.253 11.227 5.342 1.00 97.38 89 LEU A C 1
ATOM 689 O O . LEU A 1 89 ? 2.056 10.442 6.268 1.00 97.38 89 LEU A O 1
ATOM 693 N N . PRO A 1 90 ? 3.503 11.482 4.920 1.00 96.06 90 PRO A N 1
ATOM 694 C CA . PRO A 1 90 ? 4.677 10.926 5.581 1.00 96.06 90 PRO A CA 1
ATOM 695 C C . PRO A 1 90 ? 4.764 11.294 7.069 1.00 96.06 90 PRO A C 1
ATOM 697 O O . PRO A 1 90 ? 4.386 12.394 7.466 1.00 96.06 90 PRO A O 1
ATOM 700 N N . VAL A 1 91 ? 5.404 10.438 7.874 1.00 93.50 91 VAL A N 1
ATOM 701 C CA . VAL A 1 91 ? 5.644 10.697 9.312 1.00 93.50 91 VAL A CA 1
ATOM 702 C C . VAL A 1 91 ? 6.400 12.011 9.549 1.00 93.50 91 VAL A C 1
ATOM 704 O O . VAL A 1 91 ? 6.064 12.772 10.452 1.00 93.50 91 VAL A O 1
ATOM 707 N N . ARG A 1 92 ? 7.367 12.350 8.681 1.00 95.06 92 ARG A N 1
ATOM 708 C CA . ARG A 1 92 ? 8.095 13.638 8.736 1.00 95.06 92 ARG A CA 1
ATOM 709 C C . ARG A 1 92 ? 7.210 14.873 8.511 1.00 95.06 92 ARG A C 1
ATOM 711 O O . ARG A 1 92 ? 7.650 15.986 8.763 1.00 95.06 92 ARG A O 1
ATOM 718 N N . SER A 1 93 ? 5.999 14.668 8.003 1.00 94.88 93 SER A N 1
ATOM 719 C CA . SER A 1 93 ? 4.984 15.686 7.730 1.00 94.88 93 SER A CA 1
ATOM 720 C C . SER A 1 93 ? 3.779 15.530 8.667 1.00 94.88 93 SER A C 1
ATOM 722 O O . SER A 1 93 ? 2.672 15.899 8.294 1.00 94.88 93 SER A O 1
ATOM 724 N N . ALA A 1 94 ? 3.999 14.967 9.864 1.00 92.31 94 ALA A N 1
ATOM 725 C CA . ALA A 1 94 ? 2.985 14.712 10.890 1.00 92.31 94 ALA A CA 1
ATOM 726 C C . ALA A 1 94 ? 1.848 13.752 10.472 1.00 92.31 94 ALA A C 1
ATOM 728 O O . ALA A 1 94 ? 0.785 13.761 11.087 1.00 92.31 94 ALA A O 1
ATOM 729 N N . GLY A 1 95 ? 2.070 12.913 9.454 1.00 96.38 95 GLY A N 1
ATOM 730 C CA . GLY A 1 95 ? 1.139 11.852 9.060 1.00 96.38 95 GLY A CA 1
ATOM 731 C C . GLY A 1 95 ? 1.542 10.456 9.542 1.00 96.38 95 GLY A C 1
ATOM 732 O O . GLY A 1 95 ? 2.450 10.296 10.358 1.00 96.38 95 GLY A O 1
ATOM 733 N N . LEU A 1 96 ? 0.877 9.429 9.004 1.00 96.94 96 LEU A N 1
ATOM 734 C CA . LEU A 1 96 ? 1.097 8.014 9.352 1.00 96.94 96 LEU A CA 1
ATOM 735 C C . LEU A 1 96 ? 1.729 7.202 8.213 1.00 96.94 96 LEU A C 1
ATOM 737 O O . LEU A 1 96 ? 2.024 6.021 8.364 1.00 96.94 96 LEU A O 1
ATOM 741 N N . ALA A 1 97 ? 1.972 7.828 7.065 1.00 97.12 97 ALA A N 1
ATOM 742 C CA . ALA A 1 97 ? 2.462 7.185 5.853 1.00 97.12 97 ALA A CA 1
ATOM 743 C C . ALA A 1 97 ? 1.637 5.940 5.473 1.00 97.12 97 ALA A C 1
ATOM 745 O O . ALA A 1 97 ? 2.209 4.912 5.091 1.00 97.12 97 ALA A O 1
ATOM 746 N N . LEU A 1 98 ? 0.309 6.074 5.570 1.00 97.31 98 LEU A N 1
ATOM 747 C CA . LEU A 1 98 ? -0.703 5.128 5.095 1.00 97.31 98 LEU A CA 1
ATOM 748 C C . LEU A 1 98 ? -1.387 5.708 3.845 1.00 97.31 98 LEU A C 1
ATOM 750 O O . LEU A 1 98 ? -2.530 6.161 3.923 1.00 97.31 98 LEU A O 1
ATOM 754 N N . PRO A 1 99 ? -0.672 5.817 2.710 1.00 97.12 99 PRO A N 1
ATOM 755 C CA . PRO A 1 99 ? -1.204 6.449 1.514 1.00 97.12 99 PRO A CA 1
ATOM 756 C C . PRO A 1 99 ? -2.333 5.621 0.901 1.00 97.12 99 PRO A C 1
ATOM 758 O O . PRO A 1 99 ? -2.349 4.395 1.010 1.00 97.12 99 PRO A O 1
ATOM 761 N N . ASP A 1 100 ? -3.226 6.299 0.187 1.00 97.62 100 ASP A N 1
ATOM 762 C CA . ASP A 1 100 ? -4.298 5.664 -0.573 1.00 97.62 100 ASP A CA 1
ATOM 763 C C . ASP A 1 100 ? -3.725 4.658 -1.603 1.00 97.62 100 ASP A C 1
ATOM 765 O O . ASP A 1 100 ? -2.967 5.039 -2.512 1.00 97.62 100 ASP A O 1
ATOM 769 N N . PRO A 1 101 ? -4.049 3.355 -1.486 1.00 97.50 101 PRO A N 1
ATOM 770 C CA . PRO A 1 101 ? -3.508 2.338 -2.373 1.00 97.50 101 PRO A CA 1
ATOM 771 C C . PRO A 1 101 ? -4.017 2.467 -3.819 1.00 97.50 101 PRO A C 1
ATOM 773 O O . PRO A 1 101 ? -3.301 2.065 -4.735 1.00 97.50 101 PRO A O 1
ATOM 776 N N . THR A 1 102 ? -5.174 3.092 -4.059 1.00 98.12 102 THR A N 1
ATOM 777 C CA . THR A 1 102 ? -5.678 3.365 -5.418 1.00 98.12 102 THR A CA 1
ATOM 778 C C . THR A 1 102 ? -4.835 4.425 -6.128 1.00 98.12 102 THR A C 1
ATOM 780 O O . THR A 1 102 ? -4.565 4.320 -7.326 1.00 98.12 102 THR A O 1
ATOM 783 N N . GLN A 1 103 ? -4.316 5.397 -5.372 1.00 97.75 103 GLN A N 1
ATOM 784 C CA . GLN A 1 103 ? -3.515 6.505 -5.897 1.00 97.75 103 GLN A CA 1
ATOM 785 C C . GLN A 1 103 ? -2.017 6.188 -5.980 1.00 97.75 103 GLN A C 1
ATOM 787 O O . GLN A 1 103 ? -1.289 6.808 -6.756 1.00 97.75 103 GLN A O 1
ATOM 792 N N . THR A 1 104 ? -1.527 5.212 -5.211 1.00 97.88 104 THR A N 1
ATOM 793 C CA . THR A 1 104 ? -0.103 4.827 -5.228 1.00 97.88 104 THR A CA 1
ATOM 794 C C . THR A 1 104 ? 0.271 3.860 -6.350 1.00 97.88 104 THR A C 1
ATOM 796 O O . THR A 1 104 ? 1.450 3.775 -6.696 1.00 97.88 104 THR A O 1
ATOM 799 N N . ALA A 1 105 ? -0.695 3.173 -6.967 1.00 97.31 105 ALA A N 1
ATOM 800 C CA . ALA A 1 105 ? -0.421 2.155 -7.981 1.00 97.31 105 ALA A CA 1
ATOM 801 C C . ALA A 1 105 ? 0.341 2.697 -9.201 1.00 97.31 105 ALA A C 1
ATOM 803 O O . ALA A 1 105 ? 1.422 2.207 -9.533 1.00 97.31 105 ALA A O 1
ATOM 804 N N . GLN A 1 106 ? -0.190 3.745 -9.834 1.00 97.31 106 GLN A N 1
ATOM 805 C CA . GLN A 1 106 ? 0.425 4.356 -11.011 1.00 97.31 106 GLN A CA 1
ATOM 806 C C . GLN A 1 106 ? 1.834 4.916 -10.741 1.00 97.31 106 GLN A C 1
ATOM 808 O O . GLN A 1 106 ? 2.753 4.550 -11.478 1.00 97.31 106 GLN A O 1
ATOM 813 N N . PRO A 1 107 ? 2.066 5.765 -9.718 1.00 96.81 107 PRO A N 1
ATOM 814 C CA . PRO A 1 107 ? 3.405 6.291 -9.465 1.00 96.81 107 PRO A CA 1
ATOM 815 C C . PRO A 1 107 ? 4.408 5.188 -9.102 1.00 96.81 107 PRO A C 1
ATOM 817 O O . PRO A 1 107 ? 5.551 5.253 -9.550 1.00 96.81 107 PRO A O 1
ATOM 820 N N . ASN A 1 108 ? 3.997 4.142 -8.375 1.00 97.38 108 ASN A N 1
ATOM 821 C CA . ASN A 1 108 ? 4.871 3.004 -8.074 1.00 97.38 108 ASN A CA 1
ATOM 822 C C . ASN A 1 108 ? 5.298 2.249 -9.340 1.00 97.38 108 ASN A C 1
ATOM 824 O O . ASN A 1 108 ? 6.479 1.925 -9.492 1.00 97.38 108 ASN A O 1
ATOM 828 N N . TRP A 1 109 ? 4.364 1.991 -10.258 1.00 97.38 109 TRP A N 1
ATOM 829 C CA . TRP A 1 109 ? 4.669 1.351 -11.537 1.00 97.38 109 TRP A CA 1
ATOM 830 C C . TRP A 1 109 ? 5.606 2.205 -12.404 1.00 97.38 109 TRP A C 1
ATOM 832 O O . TRP A 1 109 ? 6.601 1.696 -12.933 1.00 97.38 109 TRP A O 1
ATOM 842 N N . VAL A 1 110 ? 5.325 3.510 -12.516 1.00 96.06 110 VAL A N 1
ATOM 843 C CA . VAL A 1 110 ? 6.153 4.454 -13.284 1.00 96.06 110 VAL A CA 1
ATOM 844 C C . VAL A 1 110 ? 7.568 4.512 -12.716 1.00 96.06 110 VAL A C 1
ATOM 846 O O . VAL A 1 110 ? 8.520 4.304 -13.464 1.00 96.06 110 VAL A O 1
ATOM 849 N N . ALA A 1 111 ? 7.717 4.717 -11.404 1.00 95.00 111 ALA A N 1
ATOM 850 C CA . ALA A 1 111 ? 9.024 4.789 -10.752 1.00 95.00 111 ALA A CA 1
ATOM 851 C C . ALA A 1 111 ? 9.837 3.500 -10.968 1.00 95.00 111 ALA A C 1
ATOM 853 O O . ALA A 1 111 ? 11.000 3.550 -11.367 1.00 95.00 111 ALA A O 1
ATOM 854 N N . SER A 1 112 ? 9.206 2.333 -10.791 1.00 95.62 112 SER A N 1
ATOM 855 C CA . SER A 1 112 ? 9.819 1.022 -11.051 1.00 95.62 112 SER A CA 1
ATOM 856 C C . SER A 1 112 ? 10.303 0.887 -12.500 1.00 95.62 112 SER A C 1
ATOM 858 O O . SER A 1 112 ? 11.443 0.488 -12.757 1.00 95.62 112 SER A O 1
ATOM 860 N N . THR A 1 113 ? 9.465 1.282 -13.460 1.00 94.75 113 THR A N 1
ATOM 861 C CA . THR A 1 113 ? 9.775 1.204 -14.893 1.00 94.75 113 THR A CA 1
ATOM 862 C C . THR A 1 113 ? 10.901 2.157 -15.296 1.00 94.75 113 THR A C 1
ATOM 864 O O . THR A 1 113 ? 11.779 1.768 -16.066 1.00 94.75 113 THR A O 1
ATOM 867 N N . VAL A 1 114 ? 10.912 3.383 -14.765 1.00 93.62 114 VAL A N 1
ATOM 868 C CA . VAL A 1 114 ? 11.967 4.373 -15.030 1.00 93.62 114 VAL A CA 1
ATOM 869 C C . VAL A 1 114 ? 13.301 3.881 -14.478 1.00 93.62 114 VAL A C 1
ATOM 871 O O . VAL A 1 114 ? 14.249 3.712 -15.242 1.00 93.62 114 VAL A O 1
ATOM 874 N N . VAL A 1 115 ? 13.361 3.557 -13.183 1.00 92.75 115 VAL A N 1
ATOM 875 C CA . VAL A 1 115 ? 14.600 3.149 -12.495 1.00 92.75 115 VAL A CA 1
ATOM 876 C C . VAL A 1 115 ? 15.228 1.906 -13.133 1.00 92.75 115 VAL A C 1
ATOM 878 O O . VAL A 1 115 ? 16.452 1.809 -13.256 1.00 92.75 115 VAL A O 1
ATOM 881 N N . THR A 1 116 ? 14.406 0.957 -13.587 1.00 93.69 116 THR A N 1
ATOM 882 C CA . THR A 1 116 ? 14.884 -0.282 -14.222 1.00 93.69 116 THR A CA 1
ATOM 883 C C . THR A 1 116 ? 15.074 -0.170 -15.736 1.00 93.69 116 THR A C 1
ATOM 885 O O . THR A 1 116 ? 15.638 -1.082 -16.345 1.00 93.69 116 THR A O 1
ATOM 888 N N . GLY A 1 117 ? 14.684 0.946 -16.359 1.00 94.06 117 GLY A N 1
ATOM 889 C CA . GLY A 1 117 ? 14.620 1.101 -17.813 1.00 94.06 117 GLY A CA 1
ATOM 890 C C . GLY A 1 117 ? 15.947 0.836 -18.527 1.00 94.06 117 GLY A C 1
ATOM 891 O O . GLY A 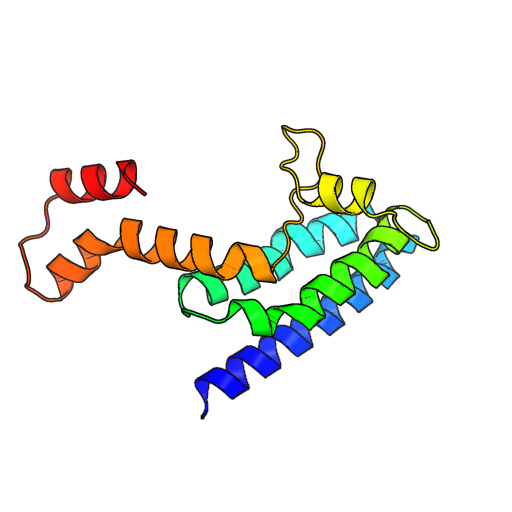1 117 ? 15.983 0.076 -19.497 1.00 94.06 117 GLY A O 1
ATOM 892 N N . HIS A 1 118 ? 17.053 1.380 -18.009 1.00 95.75 118 HIS A N 1
ATOM 893 C CA . HIS A 1 118 ? 18.388 1.141 -18.567 1.00 95.75 118 HIS A CA 1
ATOM 894 C C . HIS A 1 118 ? 18.816 -0.334 -18.439 1.00 95.75 118 HIS A C 1
ATOM 896 O O . HIS A 1 118 ? 19.324 -0.923 -19.391 1.00 95.75 118 HIS A O 1
ATOM 902 N N . LEU A 1 119 ? 18.565 -0.981 -17.296 1.00 95.50 119 LEU A N 1
ATOM 903 C CA . LEU A 1 119 ? 18.882 -2.405 -17.123 1.00 95.50 119 LEU A CA 1
ATOM 904 C C . LEU A 1 119 ? 18.073 -3.274 -18.091 1.00 95.50 119 LEU A C 1
ATOM 906 O O . LEU A 1 119 ? 18.626 -4.142 -18.764 1.00 95.50 119 LEU A O 1
ATOM 910 N N . VAL A 1 120 ? 16.773 -3.005 -18.209 1.00 95.62 120 VAL A N 1
ATOM 911 C CA . VAL A 1 120 ? 15.875 -3.714 -19.126 1.00 95.62 120 VAL A CA 1
ATOM 912 C C . VAL A 1 120 ? 16.304 -3.515 -20.582 1.00 95.62 120 VAL A C 1
ATOM 914 O O . VAL A 1 120 ? 16.277 -4.467 -21.364 1.00 95.62 120 VAL A O 1
ATOM 917 N N . GLY A 1 121 ? 16.712 -2.303 -20.963 1.00 96.62 121 GLY A N 1
ATOM 918 C CA . GLY A 1 121 ? 17.229 -2.010 -22.298 1.00 96.62 121 GLY A CA 1
ATOM 919 C C . GLY A 1 121 ? 18.509 -2.783 -22.613 1.00 96.62 121 GLY A C 1
ATOM 920 O O . GLY A 1 121 ? 18.595 -3.399 -23.679 1.00 96.62 121 GLY A O 1
ATOM 921 N N . ALA A 1 122 ? 19.442 -2.845 -21.661 1.00 97.25 122 ALA A N 1
ATOM 922 C CA . ALA A 1 122 ? 20.683 -3.594 -21.813 1.00 97.25 122 ALA A CA 1
ATOM 923 C C . ALA A 1 122 ? 20.456 -5.110 -21.915 1.00 97.25 122 ALA A C 1
ATOM 925 O O . ALA A 1 122 ? 20.977 -5.752 -22.825 1.00 97.25 122 ALA A O 1
ATOM 926 N N . LEU A 1 123 ? 19.611 -5.678 -21.047 1.00 97.00 123 LEU A N 1
ATOM 927 C CA . LEU 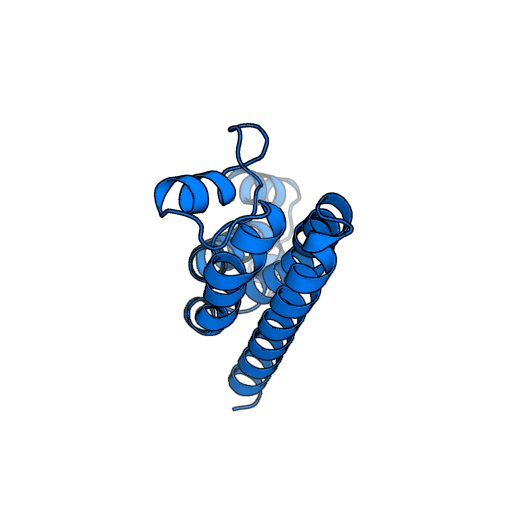A 1 123 ? 19.248 -7.102 -21.081 1.00 97.00 123 LEU A CA 1
ATOM 928 C C . LEU A 1 123 ? 18.556 -7.505 -22.389 1.00 97.00 123 LEU A C 1
ATOM 930 O O . LEU A 1 123 ? 18.704 -8.632 -22.852 1.00 97.00 123 LEU A O 1
ATOM 934 N N . ARG A 1 124 ? 17.810 -6.582 -23.002 1.00 97.69 124 ARG A N 1
ATOM 935 C CA . ARG A 1 124 ? 17.147 -6.785 -24.299 1.00 97.69 124 ARG A CA 1
ATOM 936 C C . ARG A 1 124 ? 18.054 -6.493 -25.500 1.00 97.69 124 ARG A C 1
ATOM 938 O O . ARG A 1 124 ? 17.565 -6.515 -26.625 1.00 97.69 124 ARG A O 1
ATOM 945 N N . GLY A 1 125 ? 19.332 -6.181 -25.280 1.00 96.56 125 GLY A N 1
ATOM 946 C CA . GLY A 1 125 ? 20.295 -5.885 -26.343 1.00 96.56 125 GLY A CA 1
ATOM 947 C C . GLY A 1 12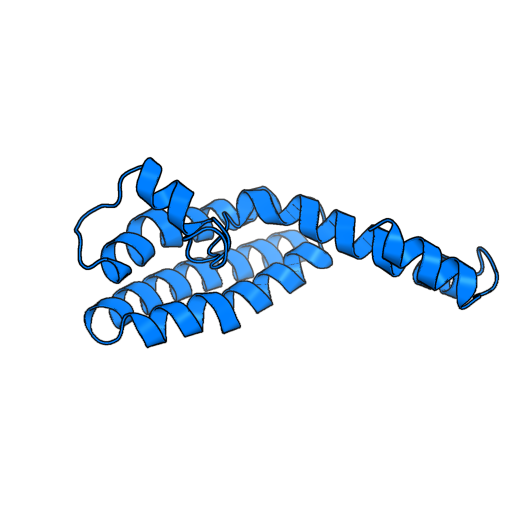5 ? 20.059 -4.556 -27.067 1.00 96.56 125 GLY A C 1
ATOM 948 O O . GLY A 1 125 ? 20.546 -4.381 -28.179 1.00 96.56 125 GLY A O 1
ATOM 949 N N . ARG A 1 126 ? 19.310 -3.616 -26.472 1.00 97.00 126 ARG A N 1
ATOM 950 C CA . ARG A 1 126 ? 19.018 -2.308 -27.093 1.00 97.00 126 ARG A CA 1
ATOM 951 C C . ARG A 1 126 ? 20.201 -1.341 -27.024 1.00 97.00 126 ARG A C 1
ATOM 953 O O . ARG A 1 126 ? 20.318 -0.465 -27.871 1.00 97.00 126 ARG A O 1
ATOM 960 N N . HIS A 1 127 ? 21.045 -1.482 -26.008 1.00 94.44 127 HIS A N 1
ATOM 961 C CA . HIS A 1 127 ? 22.279 -0.725 -25.797 1.00 94.44 127 HIS A CA 1
ATOM 962 C C . HIS A 1 127 ? 23.194 -1.519 -24.844 1.00 94.44 127 HIS A C 1
ATOM 964 O O . HIS A 1 127 ? 22.705 -2.406 -24.143 1.00 94.44 127 HIS A O 1
ATOM 970 N N . PRO A 1 128 ? 24.512 -1.258 -24.788 1.00 95.75 128 PRO A N 1
ATOM 971 C CA . PRO A 1 128 ? 25.368 -1.861 -23.770 1.00 95.75 128 PRO A CA 1
ATOM 972 C C . PRO A 1 128 ? 24.992 -1.359 -22.370 1.00 95.75 128 PRO A C 1
ATOM 974 O O . PRO A 1 128 ? 24.478 -0.252 -22.203 1.00 95.75 128 PRO A O 1
ATOM 977 N N . TYR A 1 129 ? 25.270 -2.169 -21.348 1.00 96.25 129 TYR A N 1
ATOM 978 C CA . TYR A 1 129 ? 25.185 -1.704 -19.968 1.00 96.25 129 TYR A CA 1
ATOM 979 C C . TYR A 1 129 ? 26.391 -0.819 -19.642 1.00 96.25 129 TYR A C 1
ATOM 981 O O . TYR A 1 129 ? 27.534 -1.267 -19.746 1.00 96.25 129 TYR A O 1
ATOM 989 N N . THR A 1 130 ? 26.138 0.396 -19.157 1.00 96.06 130 THR A N 1
ATOM 990 C CA . THR A 1 130 ? 27.144 1.194 -18.455 1.00 96.06 130 THR A CA 1
ATOM 991 C C . THR A 1 130 ? 26.641 1.595 -17.069 1.00 96.06 130 THR A C 1
ATOM 993 O O . THR A 1 130 ? 25.459 1.871 -16.853 1.00 96.06 130 THR A O 1
ATOM 996 N N . ARG A 1 131 ? 27.557 1.647 -16.095 1.00 93.81 131 ARG A N 1
ATOM 997 C CA . ARG A 1 131 ? 27.229 2.142 -14.751 1.00 93.81 131 ARG A CA 1
ATOM 998 C C . ARG A 1 131 ? 26.808 3.615 -14.792 1.00 93.81 131 ARG A C 1
ATOM 1000 O O . ARG A 1 131 ? 25.916 3.993 -14.045 1.00 93.81 131 ARG A O 1
ATOM 1007 N N . GLY A 1 132 ? 27.450 4.429 -15.633 1.00 95.19 132 GLY A N 1
ATOM 1008 C CA . GLY A 1 132 ? 27.170 5.863 -15.743 1.00 95.19 132 GLY A CA 1
ATOM 1009 C C . GLY A 1 132 ? 25.728 6.137 -16.164 1.00 95.19 132 GLY A C 1
ATOM 1010 O O . GLY A 1 132 ? 25.008 6.833 -15.453 1.00 95.19 132 GLY A O 1
ATOM 1011 N N . ASP A 1 133 ? 25.286 5.499 -17.248 1.00 92.38 133 ASP A N 1
ATOM 1012 C CA . ASP A 1 133 ? 23.930 5.671 -17.781 1.00 92.38 133 ASP A CA 1
ATOM 1013 C C . ASP A 1 133 ? 22.873 5.081 -16.838 1.00 92.38 133 ASP A C 1
ATOM 1015 O O . ASP A 1 133 ? 21.795 5.654 -16.657 1.00 92.38 133 ASP A O 1
ATOM 1019 N N . HIS A 1 134 ? 23.194 3.971 -16.162 1.00 93.31 134 HIS A N 1
ATOM 1020 C CA . HIS A 1 134 ? 22.315 3.414 -15.138 1.00 93.31 134 HIS A CA 1
ATOM 1021 C C . HIS A 1 134 ? 22.115 4.381 -13.964 1.00 93.31 134 HIS A C 1
ATOM 1023 O O . HIS A 1 134 ? 20.978 4.631 -13.570 1.00 93.31 134 HIS A O 1
ATOM 1029 N N . MET A 1 135 ? 23.198 4.956 -13.427 1.00 93.38 135 MET A N 1
ATOM 1030 C CA . MET A 1 135 ? 23.115 5.931 -12.334 1.00 93.38 135 MET A CA 1
ATOM 1031 C C . MET A 1 135 ? 22.341 7.183 -12.760 1.00 93.38 135 MET A C 1
ATOM 1033 O O . MET A 1 135 ? 21.506 7.656 -11.995 1.00 93.38 135 MET A O 1
ATOM 1037 N N . ALA A 1 136 ? 22.559 7.676 -13.984 1.00 91.25 136 ALA A N 1
ATOM 1038 C CA . ALA A 1 136 ? 21.812 8.808 -14.532 1.00 91.25 136 ALA A CA 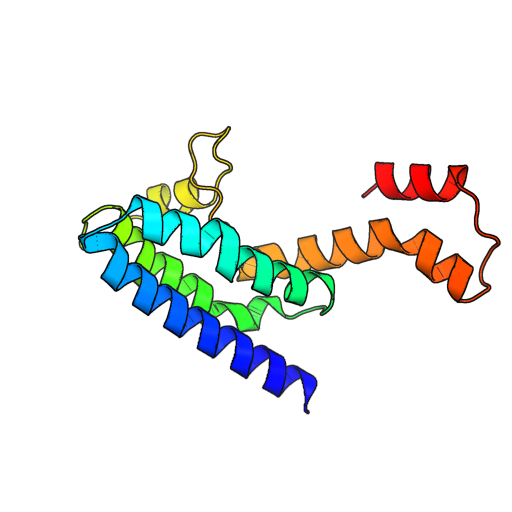1
ATOM 1039 C C . ALA A 1 136 ? 20.304 8.512 -14.626 1.00 91.25 136 ALA A C 1
ATOM 1041 O O . ALA A 1 136 ? 19.486 9.352 -14.262 1.00 91.25 136 ALA A O 1
ATOM 1042 N N . THR A 1 137 ? 19.941 7.292 -15.035 1.00 89.44 137 THR A N 1
ATOM 1043 C CA . THR A 1 137 ? 18.545 6.829 -15.072 1.00 89.44 137 THR A CA 1
ATOM 1044 C C . THR A 1 137 ? 17.929 6.782 -13.671 1.00 89.44 137 THR A C 1
ATOM 1046 O O . THR A 1 137 ? 16.802 7.229 -13.487 1.00 89.44 137 THR A O 1
ATOM 1049 N N . MET A 1 138 ? 18.667 6.297 -12.664 1.00 86.56 138 MET A N 1
ATOM 1050 C CA . MET A 1 138 ? 18.183 6.258 -11.278 1.00 86.56 138 MET A CA 1
ATOM 1051 C C . MET A 1 138 ? 18.006 7.649 -10.662 1.00 86.56 138 MET A C 1
ATOM 1053 O O . MET A 1 138 ? 17.125 7.830 -9.833 1.00 86.56 138 MET A O 1
ATOM 1057 N N . SER A 1 139 ? 18.832 8.629 -11.040 1.00 81.88 139 SER A N 1
ATOM 1058 C CA . SER A 1 139 ? 18.712 10.007 -10.543 1.00 81.88 139 SER A CA 1
ATOM 1059 C C . SER A 1 139 ? 17.546 10.790 -11.158 1.00 81.88 139 SER A C 1
ATOM 1061 O O . SER A 1 139 ? 17.191 11.838 -10.627 1.00 81.88 139 SER A O 1
ATOM 1063 N N . GLY A 1 140 ? 16.983 10.315 -12.273 1.00 69.25 140 GLY A N 1
ATOM 1064 C CA . GLY A 1 140 ? 15.819 10.920 -12.926 1.00 69.25 140 GLY A CA 1
ATOM 1065 C C . GLY A 1 140 ? 14.473 10.278 -12.568 1.00 69.25 140 GLY A C 1
ATOM 1066 O O . GLY A 1 140 ? 13.456 10.733 -13.091 1.00 69.25 140 GLY A O 1
ATOM 1067 N N . GLY A 1 141 ? 14.472 9.218 -11.750 1.00 57.38 141 GLY A N 1
ATOM 1068 C CA . GLY A 1 141 ? 13.282 8.473 -11.321 1.00 57.38 141 GLY A CA 1
ATOM 1069 C C . GLY A 1 141 ? 12.833 8.767 -9.897 1.00 57.38 141 GLY A C 1
ATOM 1070 O O . GLY A 1 141 ? 13.573 9.449 -9.154 1.00 57.38 141 GLY A O 1
#

Radius of gyration: 17.82 Å; Cα contacts (8 Å, |Δi|>4): 172; chains: 1; bounding box: 44×31×49 Å

pLDDT: mean 95.64, std 5.77, range [55.91, 98.81]

Foldseek 3Di:
DVVVVVLLVLLVVLLVVLLVLLVVLLPPLPVSLCCVVVPSVVVVLVVLQVDPPSLVSNPSVLCSCQQRRVCSSVVHNHDDPVLSVQQCDDVVSVHSVPNRSSVSSHVSNVLSCQLCVLVVCCVVVVDPDDPVVSVVSNVVD